Protein AF-A0A9E2ZBU0-F1 (afdb_monomer)

Secondary structure (DSSP, 8-state):
-EESS--GGG--SSSSS----HHHHHHHHHHHTT--EEEEE--B-SS--TTSSSB---EEEEEPPPP-

Mean predicted aligned error: 3.85 Å

Radius of gyration: 13.41 Å; Cα contacts (8 Å, |Δi|>4): 100; chains: 1; bounding box: 36×18×36 Å

Structure (mmCIF, N/CA/C/O backbone):
data_AF-A0A9E2ZBU0-F1
#
_entry.id   AF-A0A9E2ZBU0-F1
#
loop_
_atom_site.group_PDB
_atom_site.id
_atom_site.type_symbol
_atom_site.label_atom_id
_atom_site.label_alt_id
_atom_site.label_comp_id
_atom_site.label_asym_id
_atom_site.label_entity_id
_atom_site.label_seq_id
_atom_site.pdbx_PDB_ins_code
_atom_site.Cartn_x
_atom_site.Cartn_y
_atom_site.Cartn_z
_atom_site.occupancy
_atom_site.B_iso_or_equiv
_atom_site.auth_seq_id
_atom_site.auth_comp_id
_atom_site.auth_asym_id
_atom_site.auth_atom_id
_atom_site.pdbx_PDB_model_num
ATOM 1 N N . MET A 1 1 ? -6.265 9.233 1.905 1.00 89.25 1 MET A N 1
ATOM 2 C CA . MET A 1 1 ? -4.870 9.706 1.701 1.00 89.25 1 MET A CA 1
ATOM 3 C C . MET A 1 1 ? -4.170 8.752 0.745 1.00 89.25 1 MET A C 1
ATOM 5 O O . MET A 1 1 ? -4.345 7.555 0.909 1.00 89.25 1 MET A O 1
ATOM 9 N N . LEU A 1 2 ? -3.420 9.240 -0.246 1.00 95.44 2 LEU A N 1
ATOM 10 C CA . LEU A 1 2 ? -2.635 8.381 -1.145 1.00 95.44 2 LEU A CA 1
ATOM 11 C C . LEU A 1 2 ? -1.213 8.223 -0.591 1.00 95.44 2 LEU A C 1
ATOM 13 O O . LEU A 1 2 ? -0.591 9.222 -0.235 1.00 95.44 2 LEU A O 1
ATOM 17 N N . ILE A 1 3 ? -0.706 6.993 -0.526 1.00 95.19 3 ILE A N 1
ATOM 18 C CA . ILE A 1 3 ? 0.670 6.690 -0.117 1.00 95.19 3 ILE A CA 1
ATOM 19 C C . ILE A 1 3 ? 1.436 6.036 -1.263 1.00 95.19 3 ILE A C 1
ATOM 21 O O . ILE A 1 3 ? 0.865 5.293 -2.063 1.00 95.19 3 ILE A O 1
ATOM 25 N N . HIS A 1 4 ? 2.729 6.335 -1.334 1.00 94.12 4 HIS A N 1
ATOM 26 C CA . HIS A 1 4 ? 3.670 5.694 -2.246 1.00 94.12 4 HIS A CA 1
ATOM 27 C C . HIS A 1 4 ? 4.449 4.592 -1.526 1.00 94.12 4 HIS A C 1
ATOM 29 O O . HIS A 1 4 ? 4.442 4.516 -0.296 1.00 94.12 4 HIS A O 1
ATOM 35 N N . ASP A 1 5 ? 5.097 3.733 -2.313 1.00 94.44 5 ASP A N 1
ATOM 36 C CA . ASP A 1 5 ? 5.979 2.665 -1.833 1.00 94.44 5 ASP A CA 1
ATOM 37 C C . ASP A 1 5 ? 5.329 1.718 -0.817 1.00 94.44 5 ASP A C 1
ATOM 39 O O . ASP A 1 5 ? 5.970 1.173 0.082 1.00 94.44 5 ASP A O 1
ATOM 43 N N . TYR A 1 6 ? 4.029 1.474 -0.987 1.00 96.75 6 TYR A N 1
ATOM 44 C CA . TYR A 1 6 ? 3.316 0.447 -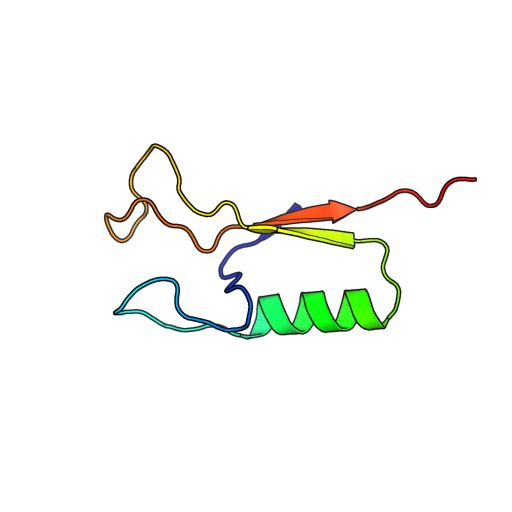0.252 1.00 96.75 6 TYR A CA 1
ATOM 45 C C . TYR A 1 6 ? 3.477 -0.902 -0.955 1.00 96.75 6 TYR A C 1
ATOM 47 O O . TYR A 1 6 ? 2.876 -1.162 -1.997 1.00 96.75 6 TYR A O 1
ATOM 55 N N . PHE A 1 7 ? 4.285 -1.776 -0.358 1.00 96.38 7 PHE A N 1
ATOM 56 C CA . PHE A 1 7 ? 4.520 -3.141 -0.827 1.00 96.38 7 PHE A CA 1
ATOM 57 C C . PHE A 1 7 ? 3.737 -4.140 0.039 1.00 96.38 7 PHE A C 1
ATOM 59 O O . PHE A 1 7 ? 4.157 -4.423 1.170 1.00 96.38 7 PHE A O 1
ATOM 66 N N . PRO A 1 8 ? 2.609 -4.694 -0.452 1.00 94.19 8 PRO A N 1
ATOM 67 C CA . PRO A 1 8 ? 1.809 -5.648 0.308 1.00 94.19 8 PRO A CA 1
ATOM 68 C C . PRO A 1 8 ? 2.652 -6.838 0.765 1.00 94.19 8 PRO A C 1
ATOM 70 O O . PRO A 1 8 ? 3.442 -7.396 0.003 1.00 94.19 8 PRO A O 1
ATOM 73 N N . HIS A 1 9 ? 2.499 -7.222 2.032 1.00 94.12 9 HIS A N 1
ATOM 74 C CA . HIS A 1 9 ? 3.250 -8.321 2.650 1.00 94.12 9 HIS A CA 1
ATOM 75 C C . HIS A 1 9 ? 4.776 -8.144 2.630 1.00 94.12 9 HIS A C 1
ATOM 77 O O . HIS A 1 9 ? 5.492 -9.134 2.767 1.00 94.12 9 HIS A O 1
ATOM 83 N N . ALA A 1 10 ? 5.269 -6.908 2.461 1.00 92.44 10 ALA A N 1
ATOM 84 C CA . ALA A 1 10 ? 6.685 -6.627 2.234 1.00 92.44 10 ALA A CA 1
ATOM 85 C C . ALA A 1 10 ? 7.263 -7.466 1.075 1.00 92.44 10 ALA A C 1
ATOM 87 O O . ALA A 1 10 ? 8.375 -7.984 1.157 1.00 92.44 10 ALA A O 1
ATOM 88 N N . ARG A 1 11 ? 6.491 -7.629 -0.008 1.00 93.56 11 ARG A N 1
ATOM 89 C CA . ARG A 1 11 ? 6.911 -8.346 -1.216 1.00 93.56 11 ARG A CA 1
ATOM 90 C C . ARG A 1 11 ? 7.098 -7.386 -2.377 1.00 93.56 11 ARG A C 1
ATOM 92 O O . ARG A 1 11 ? 6.347 -6.431 -2.547 1.00 93.56 11 ARG A O 1
ATOM 99 N N . ARG A 1 12 ? 8.106 -7.673 -3.197 1.00 91.56 12 ARG A N 1
ATOM 100 C CA . ARG A 1 12 ? 8.358 -6.940 -4.439 1.00 91.56 12 ARG A CA 1
ATOM 101 C C . ARG A 1 12 ? 7.197 -7.158 -5.403 1.00 91.56 12 ARG A C 1
ATOM 103 O O . ARG A 1 12 ? 6.706 -8.274 -5.536 1.00 91.56 12 ARG A O 1
ATOM 110 N N . LEU A 1 13 ? 6.809 -6.092 -6.090 1.00 91.38 13 LEU A N 1
ATOM 111 C CA . LEU A 1 13 ? 5.797 -6.124 -7.149 1.00 91.38 13 LEU A CA 1
ATOM 112 C C . LEU A 1 13 ? 6.412 -6.394 -8.537 1.00 91.38 13 LEU A C 1
ATOM 114 O O . LEU A 1 13 ? 5.695 -6.563 -9.517 1.00 91.38 13 LEU A O 1
ATOM 118 N N . TRP A 1 14 ? 7.743 -6.404 -8.626 1.00 88.31 14 TRP A N 1
ATOM 119 C CA . TRP A 1 14 ? 8.522 -6.520 -9.858 1.00 88.31 14 TRP A CA 1
ATOM 120 C C . TRP A 1 14 ? 9.892 -7.152 -9.586 1.00 88.31 14 TRP A C 1
ATOM 122 O O . TRP A 1 14 ? 10.436 -7.026 -8.486 1.00 88.31 14 TRP A O 1
ATOM 132 N N . ASP A 1 15 ? 10.483 -7.764 -10.615 1.00 85.00 15 ASP A N 1
ATOM 133 C CA . ASP A 1 15 ? 11.755 -8.498 -10.510 1.00 85.00 15 ASP A CA 1
ATOM 134 C C . ASP A 1 15 ? 12.949 -7.613 -10.113 1.00 85.00 15 ASP A C 1
ATOM 136 O O . ASP A 1 15 ? 13.908 -8.083 -9.505 1.00 85.00 15 ASP A O 1
ATOM 140 N N . ARG A 1 16 ? 12.911 -6.316 -10.450 1.00 80.56 16 ARG A N 1
ATOM 141 C CA . ARG A 1 16 ? 14.007 -5.358 -10.221 1.00 80.56 16 ARG A CA 1
ATOM 142 C C . ARG A 1 16 ? 13.503 -4.070 -9.590 1.00 80.56 16 ARG A C 1
ATOM 144 O O . ARG A 1 16 ? 12.519 -3.519 -10.057 1.00 80.56 16 ARG A O 1
ATOM 151 N N . GLY A 1 17 ? 14.209 -3.556 -8.589 1.00 79.44 17 GLY A N 1
ATOM 152 C CA . GLY A 1 17 ? 13.870 -2.312 -7.890 1.00 79.44 17 GLY A CA 1
ATOM 153 C C . GLY A 1 17 ? 14.262 -2.380 -6.420 1.00 79.44 17 GLY A C 1
ATOM 154 O O . GLY A 1 17 ? 14.840 -3.373 -5.983 1.00 79.44 17 GLY A O 1
ATOM 155 N N . GLU A 1 18 ? 13.953 -1.356 -5.641 1.00 87.69 18 GLU A N 1
ATOM 156 C CA . GLU A 1 18 ? 14.097 -1.414 -4.186 1.00 87.69 18 GLU A CA 1
ATOM 157 C C . GLU A 1 18 ? 12.797 -1.921 -3.548 1.00 87.69 18 GLU A C 1
ATOM 159 O O . GLU A 1 18 ? 11.707 -1.690 -4.072 1.00 87.69 18 GLU A O 1
ATOM 164 N N . LEU A 1 19 ? 12.912 -2.657 -2.441 1.00 92.19 19 LEU A N 1
ATOM 165 C CA . LEU A 1 19 ? 11.778 -3.023 -1.598 1.00 92.19 19 LEU A CA 1
ATOM 166 C C . LEU A 1 19 ? 11.834 -2.154 -0.342 1.00 92.19 19 LEU A C 1
ATOM 168 O O . LEU A 1 19 ? 12.696 -2.366 0.508 1.00 92.19 19 LEU A O 1
ATOM 172 N N . ILE A 1 20 ? 10.894 -1.221 -0.213 1.00 93.50 20 ILE A N 1
ATOM 173 C CA . ILE A 1 20 ? 10.800 -0.328 0.944 1.00 93.50 20 ILE A CA 1
ATOM 174 C C . ILE A 1 20 ? 9.708 -0.859 1.875 1.00 93.50 20 ILE A C 1
ATOM 176 O O . ILE A 1 20 ? 8.520 -0.800 1.577 1.00 93.50 20 ILE A O 1
ATOM 180 N N . VAL A 1 21 ? 10.101 -1.411 3.023 1.00 96.19 21 VAL A N 1
ATOM 181 C CA . VAL A 1 21 ? 9.159 -2.079 3.945 1.00 96.19 21 VAL A CA 1
ATOM 182 C C . VAL A 1 21 ? 8.453 -1.123 4.913 1.00 96.19 21 VAL A C 1
ATOM 184 O O . VAL A 1 21 ? 7.444 -1.494 5.513 1.00 96.19 21 VAL A O 1
ATOM 187 N N . GLY A 1 22 ? 8.966 0.102 5.065 1.00 96.31 22 GLY A N 1
ATOM 188 C CA . GLY A 1 22 ? 8.508 1.084 6.054 1.00 96.31 22 GLY A CA 1
ATOM 189 C C . GLY A 1 22 ? 6.999 1.356 6.014 1.00 96.31 22 GLY A C 1
ATOM 190 O O . GLY A 1 22 ? 6.339 1.134 7.032 1.00 96.31 22 GLY A O 1
ATOM 191 N N . PRO A 1 23 ? 6.420 1.755 4.864 1.00 96.19 23 PRO A N 1
ATOM 192 C CA . PRO A 1 23 ? 4.989 2.046 4.760 1.00 96.19 23 PRO A CA 1
ATOM 193 C C . PRO A 1 23 ? 4.093 0.863 5.151 1.00 96.19 23 PRO A C 1
ATOM 195 O O . PRO A 1 23 ? 3.123 1.033 5.889 1.00 96.19 23 PRO A O 1
ATOM 198 N N . PHE A 1 24 ? 4.444 -0.356 4.728 1.00 96.88 24 PHE A N 1
ATOM 199 C CA . PHE A 1 24 ? 3.702 -1.561 5.103 1.00 96.88 24 PHE A CA 1
ATOM 200 C C . PHE A 1 24 ? 3.756 -1.825 6.615 1.00 96.88 24 PHE A C 1
ATOM 202 O O . PHE A 1 24 ? 2.730 -2.119 7.232 1.00 96.88 24 PHE A O 1
ATOM 209 N N . LEU A 1 25 ? 4.936 -1.693 7.232 1.00 97.31 25 LEU A N 1
ATOM 210 C CA . LEU A 1 25 ? 5.101 -1.895 8.674 1.00 97.31 25 LEU A CA 1
ATOM 211 C C . LEU A 1 25 ? 4.366 -0.829 9.496 1.00 97.31 25 LEU A C 1
ATOM 213 O O . LEU A 1 25 ? 3.738 -1.173 10.497 1.00 97.31 25 LEU A O 1
ATOM 217 N N . ALA A 1 26 ? 4.398 0.433 9.061 1.00 96.19 26 ALA A N 1
ATOM 218 C CA . ALA A 1 26 ? 3.682 1.530 9.706 1.00 96.19 26 ALA A CA 1
ATOM 219 C C . ALA A 1 26 ? 2.166 1.286 9.712 1.00 96.19 26 ALA A C 1
ATOM 221 O O . ALA A 1 26 ? 1.542 1.328 10.770 1.00 96.19 26 ALA A O 1
ATOM 222 N N . VAL A 1 27 ? 1.587 0.926 8.561 1.00 95.38 27 VAL A N 1
ATOM 223 C CA . VAL A 1 27 ? 0.161 0.577 8.454 1.00 95.38 27 VAL A CA 1
ATOM 224 C C . VAL A 1 27 ? -0.186 -0.604 9.358 1.00 95.38 27 VAL A C 1
ATOM 226 O O . VAL A 1 27 ? -1.161 -0.546 10.104 1.00 95.38 27 VAL A O 1
ATOM 229 N N . ARG A 1 28 ? 0.633 -1.665 9.354 1.00 95.81 28 ARG A N 1
ATOM 230 C CA . ARG A 1 28 ? 0.412 -2.821 10.235 1.00 95.81 28 ARG A CA 1
ATOM 231 C C . ARG A 1 28 ? 0.463 -2.459 11.712 1.00 95.81 28 ARG A C 1
ATOM 233 O O . ARG A 1 28 ? -0.286 -3.037 12.494 1.00 95.81 28 ARG A O 1
ATOM 240 N N . ARG A 1 29 ? 1.359 -1.555 12.108 1.00 97.56 29 ARG A N 1
ATOM 241 C CA . ARG A 1 29 ? 1.445 -1.074 13.486 1.00 97.56 29 ARG A CA 1
ATOM 242 C C . ARG A 1 29 ? 0.183 -0.305 13.873 1.00 97.56 29 ARG A C 1
ATOM 244 O O . ARG A 1 29 ? -0.417 -0.652 14.881 1.00 97.56 29 ARG A O 1
ATOM 251 N N . LEU A 1 30 ? -0.245 0.652 13.051 1.00 95.88 30 LEU A N 1
ATOM 252 C CA . LEU A 1 30 ? -1.461 1.437 13.292 1.00 95.88 30 LEU A CA 1
ATOM 253 C C . LEU A 1 30 ? -2.700 0.536 13.398 1.00 95.88 30 LEU A C 1
ATOM 255 O O . LEU A 1 30 ? -3.480 0.668 14.338 1.00 95.88 30 LEU A O 1
ATOM 259 N N . ALA A 1 31 ? -2.837 -0.449 12.508 1.00 93.88 31 ALA A N 1
ATOM 260 C CA . ALA A 1 31 ? -3.918 -1.429 12.586 1.00 93.88 31 ALA A CA 1
ATOM 261 C C . ALA A 1 31 ? -3.886 -2.231 13.904 1.00 93.88 31 ALA A C 1
ATOM 263 O O . ALA A 1 31 ? -4.921 -2.431 14.535 1.00 93.88 31 ALA A O 1
ATOM 264 N N . ARG A 1 32 ? -2.698 -2.652 14.371 1.00 96.19 32 ARG A N 1
ATOM 265 C CA . ARG A 1 32 ? -2.533 -3.342 15.670 1.00 96.19 32 ARG A CA 1
ATOM 266 C C . ARG A 1 32 ? -2.833 -2.449 16.872 1.00 96.19 32 ARG A C 1
ATOM 268 O O . ARG A 1 32 ? -3.257 -2.959 17.901 1.00 96.19 32 ARG A O 1
ATOM 275 N N . GLU A 1 33 ? -2.611 -1.148 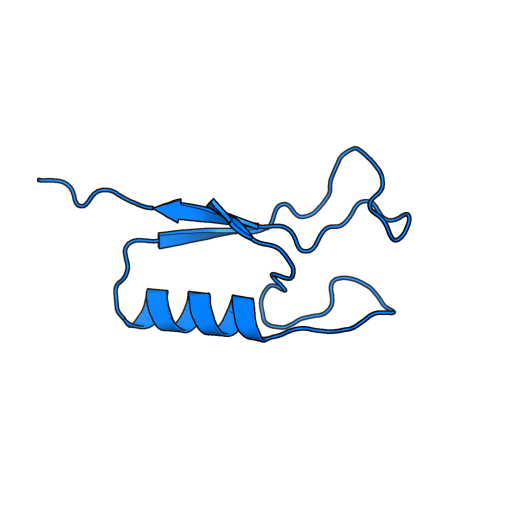16.743 1.00 97.06 33 GLU A N 1
ATOM 276 C CA . GLU A 1 33 ? -2.953 -0.138 17.749 1.00 97.06 33 GLU A CA 1
ATOM 277 C C . GLU A 1 33 ? -4.450 0.244 17.717 1.00 97.06 33 GLU A C 1
ATOM 279 O O . GLU A 1 33 ? -4.891 1.074 18.508 1.00 97.06 33 GLU A O 1
ATOM 284 N N . GLY A 1 34 ? -5.253 -0.366 16.836 1.00 95.81 34 GLY A N 1
ATOM 285 C CA . GLY A 1 34 ? -6.697 -0.135 16.763 1.00 95.81 34 GLY A CA 1
ATOM 286 C C . GLY A 1 34 ? -7.082 1.168 16.059 1.00 95.81 34 GLY A C 1
ATOM 287 O O . GLY A 1 34 ? -8.185 1.686 16.273 1.00 95.81 34 GLY A O 1
ATOM 288 N N . TRP A 1 35 ? -6.190 1.717 15.228 1.00 95.56 35 TRP A N 1
ATOM 289 C CA . TRP A 1 35 ? -6.541 2.840 14.366 1.00 95.56 35 TRP A CA 1
ATOM 290 C C . TRP A 1 35 ? -7.593 2.399 13.344 1.00 95.56 35 TRP A C 1
ATOM 292 O O . TRP A 1 35 ? -7.412 1.363 12.701 1.00 95.56 35 TRP A O 1
ATOM 302 N N . PRO A 1 36 ? -8.676 3.174 13.164 1.00 95.19 36 PRO A N 1
ATOM 303 C CA . PRO A 1 36 ? -9.753 2.837 12.244 1.00 95.19 36 PRO A CA 1
ATOM 304 C C . PRO A 1 36 ? -9.343 3.211 10.816 1.00 95.19 36 PRO A C 1
ATOM 306 O O . PRO A 1 36 ? -9.850 4.181 10.250 1.00 95.19 36 PRO A O 1
ATOM 309 N N . ILE A 1 37 ? -8.369 2.490 10.263 1.00 94.38 37 ILE A N 1
ATOM 310 C CA . ILE A 1 37 ? -7.867 2.700 8.907 1.00 94.38 37 ILE A CA 1
ATOM 311 C C . ILE A 1 37 ? -7.798 1.390 8.128 1.00 94.38 37 ILE A C 1
ATOM 313 O O . ILE A 1 37 ? -7.350 0.376 8.658 1.00 94.38 37 ILE A O 1
ATOM 317 N N . ASP A 1 38 ? -8.139 1.468 6.848 1.00 94.56 38 ASP A N 1
ATOM 318 C CA . ASP A 1 38 ? -7.907 0.421 5.857 1.00 94.56 38 ASP A CA 1
ATOM 319 C C . ASP A 1 38 ? -6.925 0.922 4.794 1.00 94.56 38 ASP A C 1
ATOM 321 O O . ASP A 1 38 ? -6.810 2.125 4.536 1.00 94.56 38 ASP A O 1
ATOM 325 N N . VAL A 1 39 ? -6.200 -0.001 4.158 1.00 96.06 39 VAL A N 1
ATOM 326 C CA . VAL A 1 39 ? -5.273 0.323 3.067 1.00 96.06 39 VAL A CA 1
ATOM 327 C C . VAL A 1 39 ? -5.546 -0.557 1.863 1.00 96.06 39 VAL A C 1
ATOM 329 O O . VAL A 1 39 ? -5.491 -1.781 1.953 1.00 96.06 39 VAL A O 1
ATOM 332 N N . VAL A 1 40 ? -5.795 0.086 0.724 1.00 96.81 40 VAL A N 1
ATOM 333 C CA . VAL A 1 40 ? -6.127 -0.567 -0.542 1.00 96.81 40 VAL A CA 1
ATOM 334 C C . VAL A 1 40 ? -5.007 -0.311 -1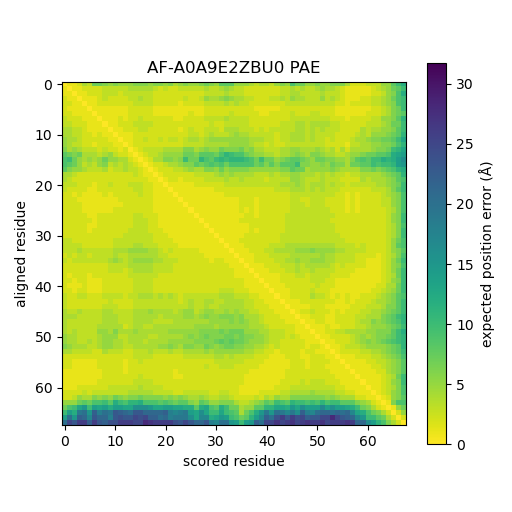.552 1.00 96.81 40 VAL A C 1
ATOM 336 O O . VAL A 1 40 ? -4.863 0.822 -2.021 1.00 96.81 40 VAL A O 1
ATOM 339 N N . PRO A 1 41 ? -4.189 -1.323 -1.895 1.00 96.94 41 PRO A N 1
ATOM 340 C CA . PRO A 1 41 ? -3.232 -1.222 -2.992 1.00 96.94 41 PRO A CA 1
ATOM 341 C C . 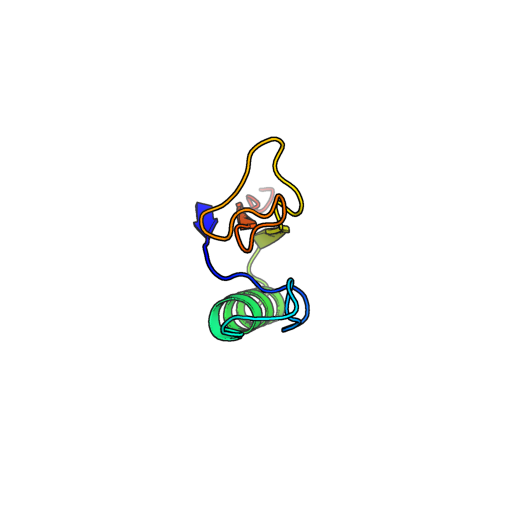PRO A 1 41 ? -3.958 -0.963 -4.313 1.00 96.94 41 PRO A C 1
ATOM 343 O O . PRO A 1 41 ? -4.960 -1.613 -4.599 1.00 96.94 41 PRO A O 1
ATOM 346 N N . LEU A 1 42 ? -3.436 -0.055 -5.139 1.00 96.25 42 LEU A N 1
ATOM 34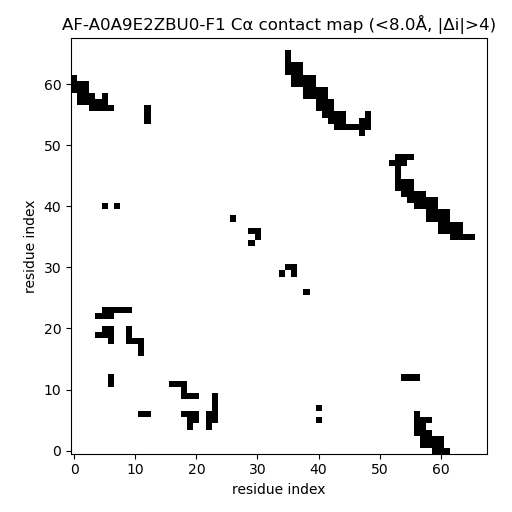7 C CA . LEU A 1 42 ? -4.017 0.218 -6.458 1.00 96.25 42 LEU A CA 1
ATOM 348 C C . LEU A 1 42 ? -3.730 -0.892 -7.479 1.00 96.25 42 LEU A C 1
ATOM 350 O O . LEU A 1 42 ? -4.440 -0.991 -8.471 1.00 96.25 42 LEU A O 1
ATOM 354 N N . GLY A 1 43 ? -2.720 -1.736 -7.241 1.00 94.19 43 GLY A N 1
ATOM 355 C CA . GLY A 1 43 ? -2.437 -2.894 -8.088 1.00 94.19 43 GLY A CA 1
ATOM 356 C C . GLY A 1 43 ? -2.052 -2.495 -9.513 1.00 94.19 43 GLY A C 1
ATOM 357 O O . GLY A 1 43 ? -1.029 -1.841 -9.714 1.00 94.19 43 GLY A O 1
ATOM 358 N N . GLU A 1 44 ? -2.843 -2.921 -10.498 1.00 96.00 44 GLU A N 1
ATOM 359 C CA . GLU A 1 44 ? -2.646 -2.579 -11.909 1.00 96.00 44 GLU A CA 1
ATOM 360 C C . GLU A 1 44 ? -3.389 -1.296 -12.301 1.00 96.00 44 GLU A C 1
ATOM 362 O O . GLU A 1 44 ? -4.573 -1.120 -12.030 1.00 96.00 44 GLU A O 1
ATOM 367 N N . LEU A 1 45 ? -2.685 -0.411 -12.999 1.00 95.06 45 LEU A N 1
ATOM 368 C CA . LEU A 1 45 ? -3.207 0.810 -13.591 1.00 95.06 45 LEU A CA 1
ATOM 369 C C . LEU A 1 45 ? -3.453 0.607 -15.095 1.00 95.06 45 LEU A C 1
ATOM 371 O O . LEU A 1 45 ? -2.722 -0.138 -15.755 1.00 95.06 45 LEU A O 1
ATOM 375 N N . PRO A 1 46 ? -4.430 1.313 -15.692 1.00 96.25 46 PRO A N 1
ATOM 376 C CA . PRO A 1 46 ? -4.690 1.186 -17.123 1.00 96.25 46 PRO A CA 1
ATOM 377 C C . PRO A 1 46 ? -3.571 1.793 -17.994 1.00 96.25 46 PRO A C 1
ATOM 379 O O . PRO A 1 46 ? -3.446 1.428 -19.166 1.00 96.25 46 PRO A O 1
ATOM 382 N N . TRP A 1 47 ? -2.717 2.647 -17.418 1.00 94.75 47 TRP A N 1
ATOM 383 C CA . TRP A 1 47 ? -1.560 3.291 -18.054 1.00 94.75 47 TRP A CA 1
ATOM 384 C C . TRP A 1 47 ? -0.219 2.818 -17.453 1.00 94.75 47 TRP A C 1
ATOM 386 O O . TRP A 1 47 ? -0.189 2.285 -16.342 1.00 94.75 47 TRP A O 1
ATOM 396 N N . PRO A 1 48 ? 0.914 2.994 -18.163 1.00 93.81 48 PRO A N 1
ATOM 397 C CA . PRO A 1 48 ? 2.230 2.629 -17.644 1.00 93.81 48 PRO A CA 1
ATOM 398 C C . PRO A 1 48 ? 2.700 3.547 -16.501 1.00 93.81 48 PRO A C 1
ATOM 400 O O . PRO A 1 48 ? 2.467 4.753 -16.503 1.00 93.81 48 PRO A O 1
ATOM 403 N N . THR A 1 49 ? 3.423 2.973 -15.542 1.00 91.62 49 THR A N 1
ATOM 404 C CA . THR A 1 49 ? 4.144 3.676 -14.475 1.00 91.62 49 THR A CA 1
ATOM 405 C C . THR A 1 49 ? 5.523 4.143 -14.946 1.00 91.62 49 THR A 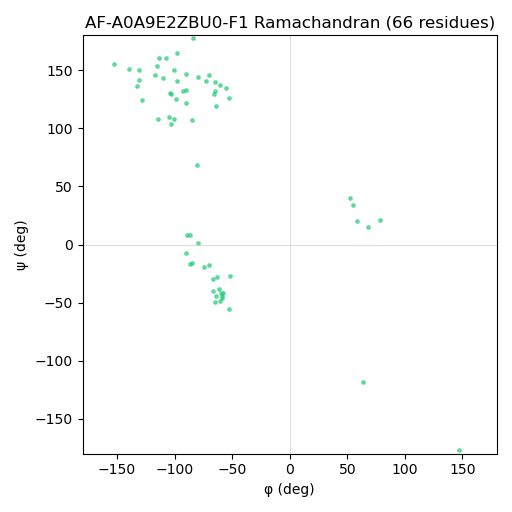C 1
ATOM 407 O O . THR A 1 49 ? 5.962 3.828 -16.053 1.00 91.62 49 THR A O 1
ATOM 410 N N . LYS A 1 50 ? 6.265 4.839 -14.071 1.00 85.75 50 LYS A N 1
ATOM 411 C CA . LYS A 1 50 ? 7.656 5.267 -14.314 1.00 85.75 50 LYS A CA 1
ATOM 412 C C . LYS A 1 50 ? 8.585 4.121 -14.750 1.00 85.75 50 LYS A C 1
ATOM 414 O O . LYS A 1 50 ? 9.558 4.367 -15.451 1.00 85.75 50 LYS A O 1
ATOM 419 N N . LEU A 1 51 ? 8.290 2.881 -14.352 1.00 86.25 51 LEU A N 1
ATOM 420 C CA . LEU A 1 51 ? 9.070 1.693 -14.720 1.00 86.25 51 LEU A CA 1
ATOM 421 C C . LEU A 1 51 ? 8.595 1.030 -16.028 1.00 86.25 51 LEU A C 1
ATOM 423 O O . LEU A 1 51 ? 9.020 -0.080 -16.338 1.00 86.25 51 LEU A O 1
ATOM 427 N N . GLY A 1 52 ? 7.679 1.658 -16.773 1.00 89.81 52 GLY A N 1
ATOM 428 C CA . GLY A 1 52 ? 7.103 1.093 -17.998 1.00 89.81 52 GLY A CA 1
ATOM 429 C C . GLY A 1 52 ? 6.207 -0.130 -17.759 1.00 89.81 52 GLY A C 1
ATOM 430 O O . GLY A 1 52 ? 5.911 -0.872 -18.692 1.00 89.81 52 GLY A O 1
ATOM 431 N N . ARG A 1 53 ? 5.787 -0.378 -16.511 1.00 89.62 53 ARG A N 1
ATOM 432 C CA . ARG A 1 53 ? 4.889 -1.478 -16.115 1.00 89.62 53 ARG A CA 1
ATOM 433 C C . ARG A 1 53 ? 3.507 -0.937 -15.774 1.00 89.62 53 ARG A C 1
ATOM 435 O O . ARG A 1 53 ? 3.385 0.237 -15.467 1.00 89.62 53 ARG A O 1
ATOM 442 N N . LYS A 1 54 ? 2.476 -1.780 -15.775 1.00 94.94 54 LYS A N 1
ATOM 443 C CA . LYS A 1 54 ? 1.130 -1.374 -15.330 1.00 94.94 54 LYS A CA 1
ATOM 444 C C . LYS A 1 54 ? 0.912 -1.515 -13.822 1.00 94.94 54 LYS A C 1
ATOM 446 O O . LYS A 1 54 ? 0.005 -0.900 -13.290 1.00 94.94 54 LYS A O 1
ATOM 451 N N . VAL A 1 55 ? 1.756 -2.262 -13.112 1.00 94.88 55 VAL A N 1
ATOM 452 C CA . VAL A 1 55 ? 1.665 -2.409 -11.651 1.00 94.88 55 VAL A CA 1
ATOM 453 C C . VAL A 1 55 ? 2.275 -1.207 -10.914 1.00 94.88 55 VAL A C 1
ATOM 455 O O . VAL A 1 55 ? 3.287 -0.656 -11.356 1.00 94.88 55 VAL A O 1
ATOM 458 N N . THR A 1 56 ? 1.682 -0.814 -9.783 1.00 95.12 56 THR A N 1
ATOM 459 C CA . THR A 1 56 ? 2.120 0.316 -8.948 1.00 95.12 56 THR A CA 1
ATOM 460 C C . THR A 1 56 ? 2.230 -0.042 -7.461 1.00 95.12 56 THR A C 1
ATOM 462 O O . THR A 1 56 ? 1.477 -0.872 -6.960 1.00 95.12 56 THR A O 1
ATOM 465 N N . SER A 1 57 ? 3.141 0.624 -6.741 1.00 95.69 57 SER A N 1
ATOM 466 C CA . SER A 1 57 ? 3.251 0.589 -5.269 1.00 95.69 57 SER A CA 1
ATOM 467 C C . SER A 1 57 ? 2.358 1.628 -4.574 1.00 95.69 57 SER A C 1
ATOM 469 O O . SER A 1 57 ? 2.478 1.856 -3.371 1.00 95.69 57 SER A O 1
ATOM 471 N N . LEU A 1 58 ? 1.481 2.304 -5.319 1.00 96.38 58 LEU A N 1
ATOM 472 C CA . LEU A 1 58 ? 0.525 3.249 -4.750 1.00 96.38 58 LEU A CA 1
ATOM 473 C C . LEU A 1 58 ? -0.591 2.516 -3.998 1.00 96.38 58 LEU A C 1
ATOM 475 O O . LEU A 1 58 ? -1.120 1.509 -4.472 1.00 96.38 58 LEU A O 1
ATOM 479 N N . ALA A 1 59 ? -1.000 3.071 -2.861 1.00 97.50 59 ALA A N 1
ATOM 480 C CA . ALA A 1 59 ? -2.149 2.592 -2.103 1.00 97.50 59 ALA A CA 1
ATOM 481 C C . ALA A 1 59 ? -2.972 3.754 -1.540 1.00 97.50 59 ALA A C 1
ATOM 483 O O . ALA A 1 59 ? -2.448 4.831 -1.249 1.00 97.50 59 ALA A O 1
ATOM 484 N N . VAL A 1 60 ? -4.271 3.529 -1.366 1.00 97.56 60 VAL A N 1
ATOM 485 C CA . VAL A 1 60 ? -5.187 4.476 -0.731 1.00 97.56 60 VAL A CA 1
ATOM 486 C C . VAL A 1 60 ? -5.395 4.063 0.719 1.00 97.56 60 VAL A C 1
ATOM 488 O O . VAL A 1 60 ? -5.799 2.939 0.992 1.00 97.56 60 VAL A O 1
ATOM 491 N N . VAL A 1 61 ? -5.142 4.988 1.642 1.00 96.19 61 VAL A N 1
ATOM 492 C CA . VAL A 1 61 ? -5.527 4.875 3.050 1.00 96.19 61 VAL A CA 1
ATOM 493 C C . VAL A 1 61 ? -6.918 5.473 3.225 1.00 96.19 61 VAL A C 1
ATOM 495 O O . VAL A 1 61 ? -7.132 6.658 2.920 1.00 96.19 61 VAL A O 1
ATOM 498 N N . LEU A 1 62 ? -7.833 4.650 3.722 1.00 95.06 62 LEU A N 1
ATOM 499 C CA . LEU A 1 62 ? -9.208 4.985 4.065 1.00 95.06 62 LEU A CA 1
ATOM 500 C C . LEU A 1 62 ? -9.296 5.127 5.584 1.00 95.06 62 LEU A C 1
ATOM 502 O O . LEU A 1 62 ? -8.813 4.265 6.308 1.00 95.06 62 LEU A O 1
ATOM 506 N N . GLY A 1 63 ? -9.865 6.229 6.064 1.00 92.12 63 GLY A N 1
ATOM 507 C CA . GLY A 1 63 ? -10.200 6.390 7.477 1.00 92.12 63 GLY A CA 1
ATOM 508 C C . GLY A 1 63 ? -11.671 6.073 7.688 1.00 92.12 63 GLY A C 1
ATOM 509 O O . GLY A 1 63 ? -12.501 6.460 6.866 1.00 92.12 63 GLY A O 1
ATOM 510 N N . HIS A 1 64 ? -11.996 5.408 8.789 1.00 86.12 64 HIS A N 1
ATOM 511 C CA . HIS A 1 64 ? -13.374 5.134 9.172 1.00 86.12 64 HIS A CA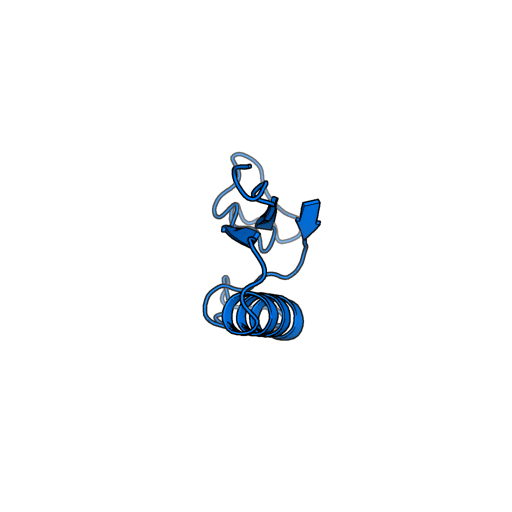 1
ATOM 512 C C . HIS A 1 64 ? -13.758 6.088 10.299 1.00 86.12 64 HIS A C 1
ATOM 514 O O . HIS A 1 64 ? -13.041 6.216 11.296 1.00 86.12 64 HIS A O 1
ATOM 520 N N . SER A 1 65 ? -14.897 6.761 10.159 1.00 78.56 65 SER A N 1
ATOM 521 C CA . SER A 1 65 ? -15.532 7.410 11.298 1.00 78.56 65 SER A CA 1
ATOM 522 C C . SER A 1 65 ? -15.989 6.320 12.264 1.00 78.56 65 SER A C 1
ATOM 524 O O . SER A 1 65 ? -16.643 5.353 11.869 1.00 78.56 65 SER A O 1
ATOM 526 N N . ARG A 1 66 ? -15.638 6.453 13.546 1.00 67.44 66 ARG A N 1
ATOM 527 C CA . ARG A 1 66 ? -16.288 5.645 14.578 1.00 67.44 66 ARG A CA 1
ATOM 528 C C . ARG A 1 66 ? -17.757 6.060 14.580 1.00 67.44 66 ARG A C 1
ATOM 530 O O . ARG A 1 66 ? -18.039 7.244 14.747 1.00 67.44 66 ARG A O 1
ATOM 537 N N . GLY A 1 67 ? -18.656 5.114 14.305 1.00 65.12 67 GLY A N 1
ATOM 538 C CA . GLY A 1 67 ? -20.089 5.344 14.458 1.00 65.12 67 GLY A CA 1
ATOM 539 C C . GLY A 1 67 ? -20.357 5.859 15.870 1.00 65.12 67 GLY A C 1
ATOM 540 O O . GLY A 1 67 ? -19.853 5.277 16.830 1.00 65.12 67 GLY A O 1
ATOM 541 N N . THR A 1 68 ? -21.042 6.998 15.948 1.00 50.50 68 THR A N 1
ATOM 542 C CA . THR A 1 68 ? -21.571 7.595 17.181 1.00 50.50 68 THR A CA 1
ATOM 543 C C . THR A 1 68 ? -22.620 6.700 17.809 1.00 50.50 68 THR A C 1
ATOM 54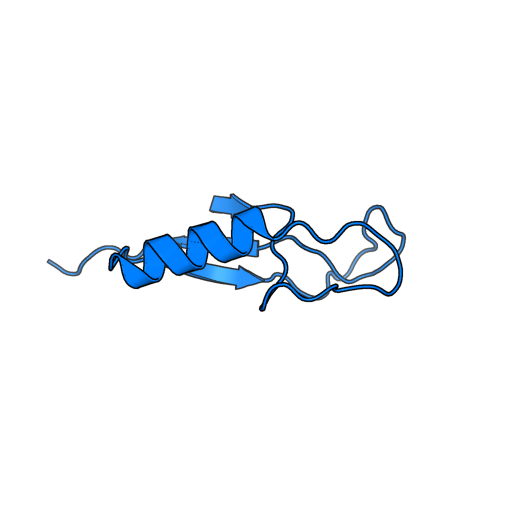5 O O . THR A 1 68 ? -23.433 6.164 17.020 1.00 50.50 68 THR A O 1
#

Foldseek 3Di:
DKDALADVVQDDPDPDDDRDCVVVVVVVVCVVVVFQKDKAAPAAAPAADPVRGRGGRMIDIDHDDDDD

Sequence (68 aa):
MLIHDYFPHARRLWDRGELIVGP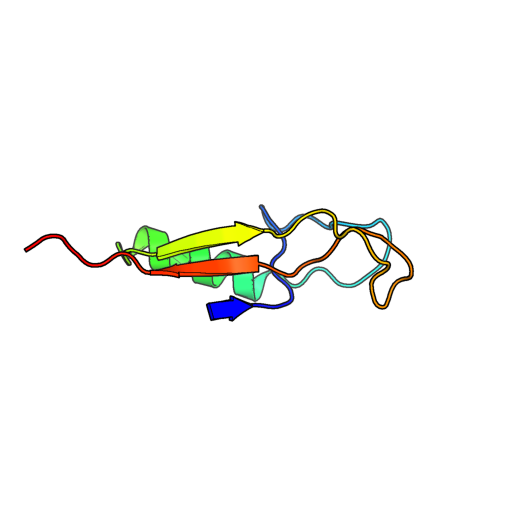FLAVRRLAREGWPIDVVPLGELPWPTKLGRKVTSLAVVLGHSRGT

Nearest PDB structures (foldseek):
  6c6l-assembly1_A  TM=4.193E-01  e=2.563E+00  Saccharomyces cerevisiae S288C
  2ei9-assembly1_A  TM=3.908E-01  e=4.932E+00  Bombyx mori
  6pe4-assembly1_A  TM=3.503E-01  e=7.304E+00  Saccharomyces cerevisiae S288C
  1mwq-assembly1_A  TM=3.525E-01  e=6.842E+00  Haemophilus influenzae

Solvent-accessible surface area (backbone atoms only — not comparable to full-atom values): 4216 Å² total; per-residue (Å²): 90,82,43,70,54,39,26,72,94,68,43,74,93,58,100,73,83,87,80,55,49,63,52,40,53,52,52,53,49,41,48,74,72,66,48,58,58,49,75,44,72,60,44,68,46,101,56,69,42,100,85,72,36,40,62,52,38,39,26,41,44,44,77,56,81,78,83,128

pLDDT: mean 91.97, std 8.04, range [50.5, 97.56]